Protein AF-A0A968LXF8-F1 (afdb_monomer)

Sequence (146 aa):
MTFLSPLYGLFLLCIIAIYWSIQQQWLRSWLIFLASLIFYASLQAQYIPLLLAATFSNFILGRAIGAPPDWRIEDWQFAQQDWNRRRLKLLSFGIVLNVLLLVSFKYIPFYFVVDRVALRLVDGSKGRKLDRPAFDRAPRAEFLLF

Structure (mmCIF, N/CA/C/O backbone):
data_AF-A0A968LXF8-F1
#
_entry.id   AF-A0A968LXF8-F1
#
loop_
_atom_site.group_PDB
_atom_site.id
_atom_site.type_symbol
_atom_site.label_atom_id
_atom_site.label_alt_id
_atom_site.label_comp_id
_atom_site.label_asym_id
_atom_site.label_entity_id
_atom_site.label_seq_id
_atom_site.pdbx_PDB_ins_code
_atom_site.Cartn_x
_atom_site.Cartn_y
_atom_site.Cartn_z
_atom_site.occupancy
_atom_site.B_iso_or_equiv
_atom_site.auth_seq_id
_atom_site.auth_comp_id
_atom_site.auth_asym_id
_atom_site.auth_atom_id
_atom_site.pdbx_PDB_model_num
ATOM 1 N N . MET A 1 1 ? -23.311 4.153 11.241 1.00 36.16 1 MET A N 1
ATOM 2 C CA . MET A 1 1 ? -22.689 4.985 10.190 1.00 36.16 1 MET A CA 1
ATOM 3 C C . MET A 1 1 ? -22.081 6.188 10.885 1.00 36.16 1 MET A C 1
ATOM 5 O O . MET A 1 1 ? -22.791 7.129 11.204 1.00 36.16 1 MET A O 1
ATOM 9 N N . THR A 1 2 ? -20.823 6.076 11.299 1.00 47.03 2 THR A N 1
ATOM 10 C CA . THR A 1 2 ? -20.150 7.103 12.100 1.00 47.03 2 THR A CA 1
ATOM 11 C C . THR A 1 2 ? -19.670 8.223 11.193 1.00 47.03 2 THR A C 1
ATOM 13 O O . THR A 1 2 ? -19.028 7.967 10.175 1.00 47.03 2 THR A O 1
ATOM 16 N N . PHE A 1 3 ? -20.041 9.443 11.568 1.00 48.28 3 PHE A N 1
ATOM 17 C CA . PHE A 1 3 ? -19.752 10.680 10.862 1.00 48.28 3 PHE A CA 1
ATOM 18 C C . PHE A 1 3 ? -18.279 10.780 10.467 1.00 48.28 3 PHE A C 1
ATOM 20 O O . PHE A 1 3 ? -17.379 10.512 11.265 1.00 48.28 3 PHE A O 1
ATOM 27 N N . LEU A 1 4 ? -18.062 11.204 9.223 1.00 61.56 4 LEU A N 1
ATOM 28 C CA . LEU A 1 4 ? -16.793 11.709 8.727 1.00 61.56 4 LEU A CA 1
ATOM 29 C C . LEU A 1 4 ? -16.426 12.905 9.619 1.00 61.56 4 LEU A C 1
ATOM 31 O O . LEU A 1 4 ? -16.958 14.001 9.457 1.00 61.56 4 LEU A O 1
ATOM 35 N N . SER A 1 5 ? -15.633 12.651 10.659 1.00 76.38 5 SER A N 1
ATOM 36 C CA . SER A 1 5 ? -15.303 13.659 11.662 1.00 76.38 5 SER A CA 1
ATOM 37 C C . SER A 1 5 ? -14.639 14.865 10.982 1.00 76.38 5 SER A C 1
ATOM 39 O O . SER A 1 5 ? -13.704 14.660 10.201 1.00 76.38 5 SER A O 1
ATOM 41 N N . PRO A 1 6 ? -15.052 16.111 11.288 1.00 78.56 6 PRO A N 1
ATOM 42 C CA . PRO A 1 6 ? -14.392 17.329 10.806 1.00 78.56 6 PRO A CA 1
ATOM 43 C C . PRO A 1 6 ? -12.875 17.334 11.053 1.00 78.56 6 PRO A C 1
ATOM 45 O O . PRO A 1 6 ? -12.118 17.935 10.292 1.00 78.56 6 PRO A O 1
ATOM 48 N N . LEU A 1 7 ? -12.421 16.597 12.074 1.00 80.06 7 LEU A N 1
ATOM 49 C CA . LEU A 1 7 ? -11.008 16.375 12.382 1.00 80.06 7 LEU A CA 1
ATOM 50 C C . LEU A 1 7 ? -10.218 15.775 11.211 1.00 80.06 7 LEU A C 1
ATOM 52 O O . LEU A 1 7 ? -9.068 16.155 11.011 1.00 80.06 7 LEU A O 1
ATOM 56 N N . TYR A 1 8 ? -10.811 14.886 10.407 1.00 81.12 8 TYR A N 1
ATOM 57 C CA . TYR A 1 8 ? -10.130 14.307 9.244 1.00 81.12 8 TYR A CA 1
ATOM 58 C C . TYR A 1 8 ? -9.936 15.329 8.122 1.00 81.12 8 TYR A C 1
ATOM 60 O O . TYR A 1 8 ? -8.893 15.338 7.471 1.00 81.12 8 TYR A O 1
ATOM 68 N N . GLY A 1 9 ? -10.919 16.213 7.925 1.00 82.75 9 GLY A N 1
ATOM 69 C CA . GLY A 1 9 ? -10.805 17.324 6.982 1.00 82.75 9 GLY A CA 1
ATOM 70 C C . GLY A 1 9 ? -9.706 18.298 7.400 1.00 82.75 9 GLY A C 1
ATOM 71 O O . GLY A 1 9 ? -8.865 18.658 6.580 1.00 82.75 9 GLY A O 1
ATOM 72 N N . LEU A 1 10 ? -9.656 18.653 8.689 1.00 86.94 10 LEU A N 1
ATOM 73 C CA . LEU A 1 10 ? -8.610 19.518 9.240 1.00 86.94 10 LEU A CA 1
ATOM 74 C C . LEU A 1 10 ? -7.220 18.880 9.114 1.00 86.94 10 LEU A C 1
ATOM 76 O O . LEU A 1 10 ? -6.284 19.537 8.671 1.00 86.94 10 LEU A O 1
ATOM 80 N N . PHE A 1 11 ? -7.099 17.588 9.436 1.00 87.56 11 PHE A N 1
ATOM 81 C CA . PHE A 1 11 ? -5.862 16.827 9.259 1.00 87.56 11 PHE A CA 1
ATOM 82 C C . PHE A 1 11 ? -5.362 16.904 7.814 1.00 87.56 11 PHE A C 1
ATOM 84 O O . PHE A 1 11 ? -4.202 17.234 7.574 1.00 87.56 11 PHE A O 1
ATOM 91 N N . LEU A 1 12 ? -6.243 16.655 6.843 1.00 87.56 12 LEU A N 1
ATOM 92 C CA . LEU A 1 12 ? -5.887 16.676 5.428 1.00 87.56 12 LEU A CA 1
ATOM 93 C C . LEU A 1 12 ? -5.474 18.085 4.974 1.00 87.56 12 LEU A C 1
ATOM 95 O O . LEU A 1 12 ? -4.487 18.233 4.255 1.00 87.56 12 LEU A O 1
ATOM 99 N N . LEU A 1 13 ? -6.161 19.122 5.456 1.00 90.50 13 LEU A N 1
ATOM 100 C CA . LEU A 1 13 ? -5.831 20.521 5.175 1.00 90.50 13 LEU A CA 1
ATOM 101 C C . LEU A 1 13 ? -4.448 20.897 5.736 1.00 90.50 13 LEU A C 1
ATOM 103 O O . LEU A 1 13 ? -3.639 21.495 5.025 1.00 90.50 13 LEU A O 1
ATOM 107 N N . CYS A 1 14 ? -4.123 20.466 6.960 1.00 90.00 14 CYS A N 1
ATOM 108 C CA . CYS A 1 14 ? -2.786 20.623 7.535 1.00 90.00 14 CYS A CA 1
ATOM 109 C C . CYS A 1 14 ? -1.711 19.922 6.693 1.00 90.00 14 CYS A C 1
ATOM 111 O O . CYS A 1 14 ? -0.677 20.523 6.407 1.00 90.00 14 CYS A O 1
ATOM 113 N N . ILE A 1 15 ? -1.952 18.682 6.252 1.00 90.25 15 ILE A N 1
ATOM 114 C CA . ILE A 1 15 ? -1.012 17.952 5.387 1.00 90.25 15 ILE A CA 1
ATOM 115 C C . ILE A 1 15 ? -0.783 18.699 4.067 1.00 90.25 15 ILE A C 1
ATOM 117 O O . ILE A 1 15 ? 0.365 18.823 3.647 1.00 90.25 15 ILE A O 1
ATOM 121 N N . ILE A 1 16 ? -1.833 19.234 3.433 1.00 90.88 16 ILE A N 1
ATOM 122 C CA . ILE A 1 16 ? -1.713 20.021 2.193 1.00 90.88 16 ILE A CA 1
ATOM 123 C C . ILE A 1 16 ? -0.866 21.277 2.423 1.00 90.88 16 ILE A C 1
ATOM 125 O O . ILE A 1 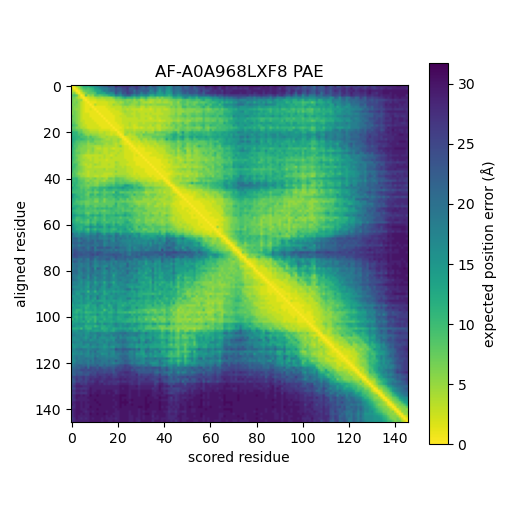16 ? 0.040 21.558 1.637 1.00 90.88 16 ILE A O 1
ATOM 129 N N . ALA A 1 17 ? -1.120 22.013 3.508 1.00 92.44 17 ALA A N 1
ATOM 130 C CA . ALA A 1 17 ? -0.358 23.214 3.837 1.00 92.44 17 ALA A CA 1
ATOM 131 C C . ALA A 1 17 ? 1.136 22.901 4.044 1.00 92.44 17 ALA A C 1
ATOM 133 O O . ALA A 1 17 ? 2.003 23.577 3.486 1.00 92.44 17 ALA A O 1
ATOM 134 N N . ILE A 1 18 ? 1.445 21.827 4.779 1.00 89.62 18 ILE A N 1
ATOM 135 C CA . ILE A 1 18 ? 2.825 21.371 5.005 1.00 89.62 18 ILE A CA 1
ATOM 136 C C . ILE A 1 18 ? 3.464 20.892 3.693 1.00 89.62 18 ILE A C 1
ATOM 138 O O . ILE A 1 18 ? 4.616 21.224 3.409 1.00 89.62 18 ILE A O 1
ATOM 142 N N . TYR A 1 19 ? 2.723 20.154 2.863 1.00 89.44 19 TYR A N 1
ATOM 143 C CA . TYR A 1 19 ? 3.196 19.659 1.568 1.00 89.44 19 TYR A CA 1
ATOM 144 C C . TYR A 1 19 ? 3.653 20.799 0.654 1.00 89.44 19 TYR A C 1
ATOM 146 O O . TYR A 1 19 ? 4.697 20.690 0.005 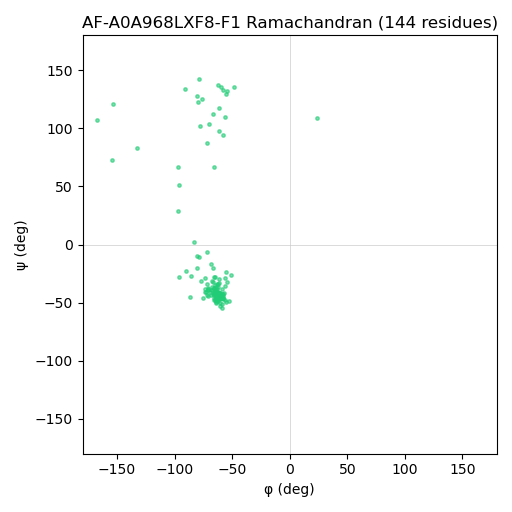1.00 89.44 19 TYR A O 1
ATOM 154 N N . TRP A 1 20 ? 2.902 21.902 0.626 1.00 89.06 20 TRP A N 1
ATOM 155 C CA . TRP A 1 20 ? 3.248 23.064 -0.189 1.00 89.06 20 TRP A CA 1
ATOM 156 C C . TRP A 1 20 ? 4.429 23.865 0.367 1.00 89.06 20 TRP A C 1
ATOM 158 O O . TRP A 1 20 ? 5.188 24.440 -0.410 1.00 89.06 20 TRP A O 1
ATOM 168 N N . SER A 1 21 ? 4.631 23.850 1.685 1.00 90.44 21 SER A N 1
ATOM 169 C CA . SER A 1 21 ? 5.757 24.526 2.339 1.00 90.44 21 SER A CA 1
ATOM 170 C C . SER A 1 21 ? 7.105 23.828 2.091 1.00 90.44 21 SER A C 1
ATOM 172 O O . SER A 1 21 ? 8.136 24.484 1.939 1.00 90.44 21 SER A O 1
ATOM 174 N N . ILE A 1 22 ? 7.118 22.496 1.988 1.00 89.31 22 ILE A N 1
ATOM 175 C CA . ILE A 1 22 ? 8.341 21.721 1.737 1.00 89.31 22 ILE A CA 1
ATOM 176 C C . ILE A 1 22 ? 8.734 21.847 0.261 1.00 89.31 22 ILE A C 1
ATOM 178 O O . ILE A 1 22 ? 7.945 21.492 -0.605 1.00 89.31 22 ILE A O 1
ATOM 182 N N . GLN A 1 23 ? 9.960 22.276 -0.056 1.00 84.31 23 GLN A N 1
ATOM 183 C CA . GLN A 1 23 ? 10.465 22.309 -1.445 1.00 84.31 23 GLN A CA 1
ATOM 184 C C . GLN A 1 23 ? 11.170 21.014 -1.881 1.00 84.31 23 GLN A C 1
ATOM 186 O O . GLN A 1 23 ? 11.247 20.718 -3.071 1.00 84.31 23 GLN A O 1
ATOM 191 N N . GLN A 1 24 ? 11.672 20.216 -0.936 1.00 88.06 24 GLN A N 1
ATOM 192 C CA . GLN A 1 24 ? 12.399 18.988 -1.256 1.00 88.06 24 GLN A CA 1
ATOM 193 C C . GLN A 1 24 ? 11.456 17.827 -1.609 1.00 88.06 24 GLN A C 1
ATOM 195 O O . GLN A 1 24 ? 10.639 17.390 -0.796 1.00 88.06 24 GLN A O 1
ATOM 200 N N . GLN A 1 25 ? 11.633 17.263 -2.806 1.00 84.62 25 GLN A N 1
ATOM 201 C CA . GLN A 1 25 ? 10.785 16.192 -3.345 1.00 84.62 25 GLN A CA 1
ATOM 202 C C . GLN A 1 25 ? 10.837 14.889 -2.528 1.00 84.62 25 GLN A C 1
ATOM 204 O O . GLN A 1 25 ? 9.830 14.190 -2.385 1.00 84.62 25 GLN A O 1
ATOM 209 N N . TRP A 1 26 ? 11.999 14.572 -1.949 1.00 86.50 26 TRP A N 1
ATOM 210 C CA . TRP A 1 26 ? 12.159 13.407 -1.077 1.00 86.50 26 TRP A CA 1
ATOM 211 C C . TRP A 1 26 ? 11.301 13.531 0.189 1.00 86.50 26 TRP A C 1
ATOM 213 O O . TRP A 1 26 ? 10.518 12.636 0.504 1.00 86.50 26 TRP A O 1
ATOM 223 N N . LEU A 1 27 ? 11.379 14.679 0.869 1.00 86.88 27 LEU A N 1
ATOM 224 C CA . LEU A 1 27 ? 10.601 14.971 2.077 1.00 86.88 27 LEU A CA 1
ATOM 225 C C . LEU A 1 27 ? 9.093 14.991 1.805 1.00 86.88 27 LEU A C 1
ATOM 227 O O . LEU A 1 27 ? 8.328 14.470 2.610 1.00 86.88 27 LEU A O 1
ATOM 231 N N . ARG A 1 28 ? 8.661 15.514 0.651 1.00 87.12 28 ARG A N 1
ATOM 232 C CA . ARG A 1 28 ? 7.253 15.461 0.218 1.00 87.12 28 ARG A CA 1
ATOM 233 C C . ARG A 1 28 ? 6.721 14.032 0.121 1.00 87.12 28 ARG A C 1
ATOM 235 O O . ARG A 1 28 ? 5.606 13.760 0.558 1.00 87.12 28 ARG A O 1
ATOM 242 N N . SER A 1 29 ? 7.524 13.119 -0.422 1.00 84.38 29 SER A N 1
ATOM 243 C CA . SER A 1 29 ? 7.138 11.709 -0.561 1.00 84.38 29 SER A CA 1
ATOM 244 C C . SER A 1 29 ? 7.009 11.030 0.805 1.00 84.38 29 SER A C 1
ATOM 246 O O . SER A 1 29 ? 6.026 10.334 1.057 1.00 84.38 29 SER A O 1
ATOM 248 N N . TRP A 1 30 ? 7.948 11.297 1.719 1.00 88.25 30 TRP A N 1
ATOM 249 C CA . TRP A 1 30 ? 7.874 10.818 3.102 1.00 88.25 30 TRP A CA 1
ATOM 250 C C . TRP A 1 30 ? 6.685 11.390 3.866 1.00 88.25 30 TRP A C 1
ATOM 252 O O . TRP A 1 30 ? 6.037 10.651 4.601 1.00 88.25 30 TRP A O 1
ATOM 262 N N . LEU A 1 31 ? 6.367 12.671 3.663 1.00 89.75 31 LEU A N 1
ATOM 263 C CA . LEU A 1 31 ? 5.208 13.319 4.269 1.00 89.75 31 LEU A CA 1
ATOM 264 C C . LEU A 1 31 ? 3.913 12.607 3.867 1.00 89.75 31 LEU A C 1
ATOM 266 O O . LEU A 1 31 ? 3.139 12.226 4.739 1.00 89.75 31 LEU A O 1
ATOM 270 N N . ILE A 1 32 ? 3.692 12.389 2.565 1.00 87.25 32 ILE A N 1
ATOM 271 C CA . ILE A 1 32 ? 2.488 11.701 2.067 1.00 87.25 32 ILE A CA 1
ATOM 272 C C . ILE A 1 32 ? 2.438 10.263 2.591 1.00 87.25 32 ILE A C 1
ATOM 274 O O . ILE A 1 32 ? 1.382 9.800 3.025 1.00 87.25 32 ILE A O 1
ATOM 278 N N . PHE A 1 33 ? 3.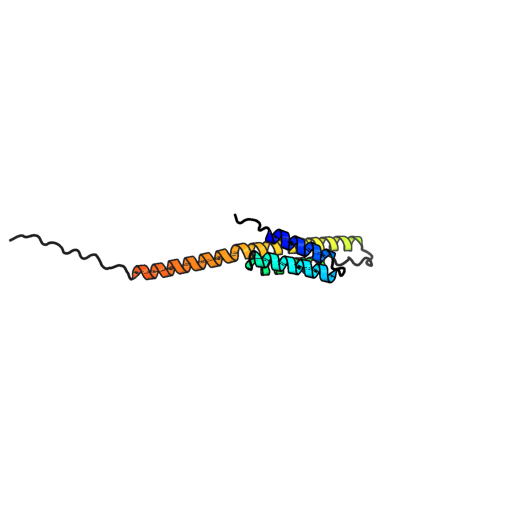576 9.566 2.596 1.00 85.88 33 PHE A N 1
ATOM 279 C CA . PHE A 1 33 ? 3.661 8.204 3.108 1.00 85.88 33 PHE A CA 1
ATOM 280 C C . PHE A 1 33 ? 3.285 8.128 4.595 1.00 85.88 33 PHE A C 1
ATOM 282 O O . PHE A 1 33 ? 2.366 7.385 4.947 1.00 85.88 33 PHE A O 1
ATOM 289 N N . LEU A 1 34 ? 3.907 8.944 5.455 1.00 87.69 34 LEU A N 1
ATOM 290 C CA . LEU A 1 34 ? 3.585 9.001 6.886 1.00 87.69 34 LEU A CA 1
ATOM 291 C C . LEU A 1 34 ? 2.142 9.441 7.131 1.00 87.69 34 LEU A C 1
ATOM 293 O O . LEU A 1 34 ? 1.466 8.857 7.973 1.00 87.69 34 LEU A O 1
ATOM 297 N N . ALA A 1 35 ? 1.655 10.439 6.392 1.00 88.19 35 ALA A N 1
ATOM 298 C CA . ALA A 1 35 ? 0.283 10.917 6.512 1.00 88.19 35 ALA A CA 1
ATOM 299 C C . ALA A 1 35 ? -0.720 9.798 6.217 1.00 88.19 35 ALA A C 1
ATOM 301 O O . ALA A 1 35 ? -1.656 9.592 6.989 1.00 88.19 35 ALA A O 1
ATOM 302 N N . SER A 1 36 ? -0.488 9.031 5.145 1.00 84.94 36 SER A N 1
ATOM 303 C CA . SER A 1 36 ? -1.321 7.875 4.808 1.00 84.94 36 SER A CA 1
ATOM 304 C C . SER A 1 36 ? -1.268 6.800 5.896 1.00 84.94 36 SER A C 1
ATOM 306 O O . SER A 1 36 ? -2.305 6.256 6.271 1.00 84.94 36 SER A O 1
ATOM 308 N N . LEU A 1 37 ? -0.084 6.548 6.462 1.00 84.44 37 LEU A N 1
ATOM 309 C CA . LEU A 1 37 ? 0.126 5.541 7.494 1.00 84.44 37 LEU A CA 1
ATOM 310 C C . LEU A 1 37 ? -0.605 5.905 8.791 1.00 84.44 37 LEU A C 1
ATOM 312 O O . LEU A 1 37 ? -1.332 5.077 9.333 1.00 84.44 37 LEU A O 1
ATOM 316 N N . ILE A 1 38 ? -0.458 7.149 9.256 1.00 83.81 38 ILE A N 1
ATOM 317 C CA . ILE A 1 38 ? -1.115 7.675 10.462 1.00 83.81 38 ILE A CA 1
ATOM 318 C C . ILE A 1 38 ? -2.636 7.681 10.282 1.00 83.81 38 ILE A C 1
ATOM 320 O O . ILE A 1 38 ? -3.370 7.272 11.182 1.00 83.81 38 ILE A O 1
ATOM 324 N N . PHE A 1 39 ? -3.117 8.089 9.107 1.00 83.19 39 PHE A N 1
ATOM 325 C CA . PHE A 1 39 ? -4.543 8.113 8.797 1.00 83.19 39 PHE A CA 1
ATOM 326 C C . PHE A 1 39 ? -5.162 6.708 8.824 1.00 83.19 39 PHE A C 1
ATOM 328 O O . PHE A 1 39 ? -6.171 6.485 9.494 1.00 83.19 39 PHE A O 1
ATOM 335 N N . TYR A 1 40 ? -4.532 5.733 8.160 1.00 75.88 40 TYR A N 1
ATOM 336 C CA . TYR A 1 40 ? -5.006 4.346 8.168 1.00 75.88 40 TYR A CA 1
ATOM 337 C C . TYR A 1 40 ? -4.872 3.687 9.546 1.00 75.88 40 TYR A C 1
ATOM 339 O O . TYR A 1 40 ? -5.773 2.952 9.955 1.00 75.88 40 TYR A O 1
ATOM 347 N N . ALA A 1 41 ? -3.805 3.989 10.291 1.00 79.94 41 ALA A N 1
ATOM 348 C CA . ALA A 1 41 ? -3.624 3.530 11.666 1.00 79.94 41 ALA A CA 1
ATOM 349 C C . ALA A 1 41 ? -4.742 4.025 12.592 1.00 79.94 41 ALA A C 1
ATOM 351 O O . ALA A 1 41 ? -5.260 3.249 13.395 1.00 79.94 41 ALA A O 1
ATOM 352 N N . SER A 1 42 ? -5.146 5.290 12.443 1.00 78.12 42 SER A N 1
ATOM 353 C CA . SER A 1 42 ? -6.234 5.888 13.220 1.00 78.12 42 SER A CA 1
ATOM 354 C C . SER A 1 42 ? -7.597 5.264 12.921 1.00 78.12 42 SER A C 1
ATOM 356 O O . SER A 1 42 ? -8.469 5.304 13.786 1.00 78.12 42 SER A O 1
ATOM 358 N N . LEU A 1 43 ? -7.809 4.739 11.711 1.00 75.50 43 LEU A N 1
ATOM 359 C CA . LEU A 1 43 ? -9.093 4.169 11.309 1.00 75.50 43 LEU A CA 1
ATOM 360 C C . LEU A 1 43 ? -9.194 2.699 11.722 1.00 75.50 43 LEU A C 1
ATOM 362 O O . LEU A 1 43 ? -10.217 2.275 12.256 1.00 75.50 43 LEU A O 1
ATOM 366 N N . GLN A 1 44 ? -8.135 1.923 11.481 1.00 72.44 44 GLN A N 1
ATOM 367 C CA . GLN A 1 44 ? -8.049 0.512 11.848 1.00 72.44 44 GLN A CA 1
ATOM 368 C C . GLN A 1 44 ? -6.597 0.029 11.703 1.00 72.44 44 GLN A C 1
ATOM 370 O O . GLN A 1 44 ? -6.119 -0.216 10.594 1.00 72.44 44 GLN A O 1
ATOM 375 N N . ALA A 1 45 ? -5.915 -0.184 12.835 1.00 76.06 45 ALA A N 1
ATOM 376 C CA . ALA A 1 45 ? -4.510 -0.612 12.882 1.00 76.06 45 ALA A CA 1
ATOM 377 C C . ALA A 1 45 ? -4.226 -1.909 12.100 1.00 76.06 45 ALA A C 1
ATOM 379 O O . ALA A 1 45 ? -3.115 -2.132 11.626 1.00 76.06 45 ALA A O 1
ATOM 380 N N . GLN A 1 46 ? -5.251 -2.740 11.907 1.00 73.19 46 GLN A N 1
ATOM 381 C CA . GLN A 1 46 ? -5.170 -3.967 11.126 1.00 73.19 46 GLN A CA 1
ATOM 382 C C . GLN A 1 46 ? -4.806 -3.713 9.644 1.00 73.19 46 GLN A C 1
ATOM 384 O O . GLN A 1 46 ? -4.113 -4.525 9.040 1.00 73.19 46 GLN A O 1
ATOM 389 N N . TYR A 1 47 ? -5.169 -2.565 9.060 1.00 74.81 47 TYR A N 1
ATOM 390 C CA . TYR A 1 47 ? -4.859 -2.261 7.656 1.00 74.81 47 TYR A CA 1
ATOM 391 C C . TYR A 1 47 ? -3.431 -1.762 7.419 1.00 74.81 47 TYR A C 1
ATOM 393 O O . TYR A 1 47 ? -3.005 -1.688 6.270 1.00 74.81 47 TYR A O 1
ATOM 401 N N . ILE A 1 48 ? -2.669 -1.451 8.471 1.00 78.38 48 ILE A N 1
ATOM 402 C CA . ILE A 1 48 ? -1.277 -0.994 8.360 1.00 78.38 48 ILE A CA 1
ATOM 403 C C . ILE A 1 48 ? -0.386 -2.025 7.640 1.00 78.38 48 ILE A C 1
ATOM 405 O O . ILE A 1 48 ? 0.235 -1.664 6.637 1.00 78.38 48 ILE A O 1
ATOM 409 N N . PRO A 1 49 ? -0.314 -3.301 8.079 1.00 7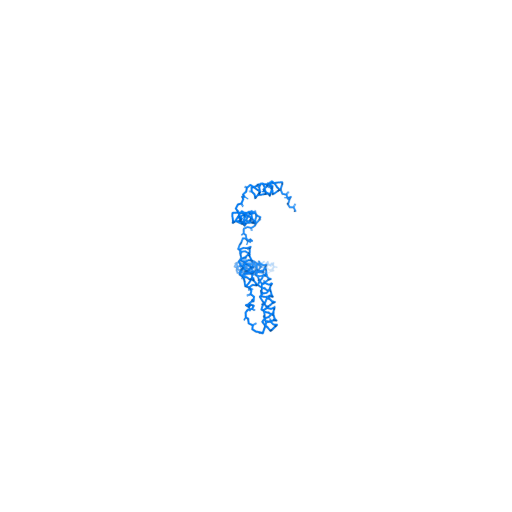9.19 49 PRO A N 1
ATOM 410 C CA . PRO A 1 49 ? 0.492 -4.305 7.385 1.00 79.19 49 PRO A CA 1
ATOM 411 C C . PRO A 1 49 ? 0.014 -4.550 5.950 1.00 79.19 49 PRO A C 1
ATOM 413 O O . PRO A 1 49 ? 0.842 -4.760 5.067 1.00 79.19 49 PRO A O 1
ATOM 416 N N . LEU A 1 50 ? -1.296 -4.458 5.694 1.00 80.12 50 LEU A N 1
ATOM 417 C CA . LEU A 1 50 ? -1.854 -4.581 4.346 1.00 80.12 50 LEU A CA 1
ATOM 418 C C . LEU A 1 50 ? -1.375 -3.442 3.435 1.00 80.12 50 LEU A C 1
ATOM 420 O O . LEU A 1 50 ? -0.913 -3.689 2.323 1.00 80.12 50 LEU A O 1
ATOM 424 N N . LEU A 1 51 ? -1.443 -2.203 3.923 1.00 81.12 51 LEU A N 1
ATOM 425 C CA . LEU A 1 51 ? -1.005 -1.012 3.204 1.00 81.12 51 LEU A CA 1
ATOM 426 C C . LEU A 1 51 ? 0.501 -1.056 2.917 1.00 81.12 51 LEU A C 1
ATOM 428 O O . LEU A 1 51 ? 0.921 -0.771 1.796 1.00 81.12 51 LEU A O 1
ATOM 432 N N . LEU A 1 52 ? 1.311 -1.464 3.898 1.00 82.94 52 LEU A N 1
ATOM 433 C CA . LEU A 1 52 ? 2.757 -1.629 3.733 1.00 82.94 52 LEU A CA 1
ATOM 434 C C . LEU A 1 52 ? 3.088 -2.709 2.703 1.00 82.94 52 LEU A C 1
ATOM 436 O O . LEU A 1 52 ? 3.882 -2.458 1.799 1.00 82.94 52 LEU A O 1
ATOM 440 N N . ALA A 1 53 ? 2.454 -3.879 2.792 1.00 82.12 53 ALA A N 1
ATOM 441 C CA . ALA A 1 53 ? 2.688 -4.967 1.852 1.00 82.12 53 ALA A CA 1
ATOM 442 C C . ALA A 1 53 ? 2.241 -4.604 0.426 1.00 82.12 53 ALA A C 1
ATOM 444 O O . ALA A 1 53 ? 2.982 -4.863 -0.524 1.00 82.12 53 ALA A O 1
ATOM 445 N N . ALA A 1 54 ? 1.096 -3.935 0.256 1.00 80.44 54 ALA A N 1
ATOM 446 C CA . ALA A 1 54 ? 0.641 -3.451 -1.049 1.00 80.44 54 ALA A CA 1
ATOM 447 C C . ALA A 1 54 ? 1.589 -2.385 -1.625 1.00 80.44 54 ALA A C 1
ATOM 449 O O . ALA A 1 54 ? 1.991 -2.466 -2.786 1.00 80.44 54 ALA A O 1
ATOM 450 N N . THR A 1 55 ? 2.011 -1.420 -0.803 1.00 82.50 55 THR A N 1
ATOM 451 C CA . THR A 1 55 ? 2.935 -0.352 -1.218 1.00 82.50 55 THR A CA 1
ATOM 452 C C . THR A 1 55 ? 4.294 -0.919 -1.616 1.00 82.50 55 THR A C 1
ATOM 454 O O . THR A 1 55 ? 4.823 -0.570 -2.669 1.00 82.50 55 THR A O 1
ATOM 457 N N . PHE A 1 56 ? 4.844 -1.839 -0.823 1.00 81.69 56 PHE A N 1
ATOM 458 C CA . PHE A 1 56 ? 6.124 -2.484 -1.106 1.00 81.69 56 PHE A CA 1
ATOM 459 C C . PHE A 1 56 ? 6.067 -3.324 -2.386 1.00 81.69 56 PHE A C 1
ATOM 461 O O . PHE A 1 56 ? 6.956 -3.239 -3.234 1.00 81.69 56 PHE A O 1
ATOM 468 N N . SER A 1 57 ? 4.978 -4.070 -2.573 1.00 80.56 57 SER A N 1
ATOM 469 C CA . SER A 1 57 ? 4.754 -4.865 -3.781 1.00 80.56 57 SER A CA 1
ATOM 470 C C . SER A 1 57 ? 4.671 -3.989 -5.027 1.00 80.56 57 SER A C 1
ATOM 472 O O . SER A 1 57 ? 5.373 -4.231 -6.009 1.00 80.56 57 SER A O 1
ATOM 474 N N . ASN A 1 58 ? 3.871 -2.921 -4.970 1.00 83.69 58 ASN A N 1
ATOM 475 C CA . ASN A 1 58 ? 3.743 -1.960 -6.063 1.00 83.69 58 ASN A CA 1
ATOM 476 C C . ASN A 1 58 ? 5.073 -1.253 -6.352 1.00 83.69 58 ASN A C 1
ATOM 478 O O . ASN A 1 58 ? 5.400 -1.024 -7.514 1.00 83.69 58 ASN A O 1
ATOM 482 N N . PHE A 1 59 ? 5.873 -0.960 -5.324 1.00 81.25 59 PHE A N 1
ATO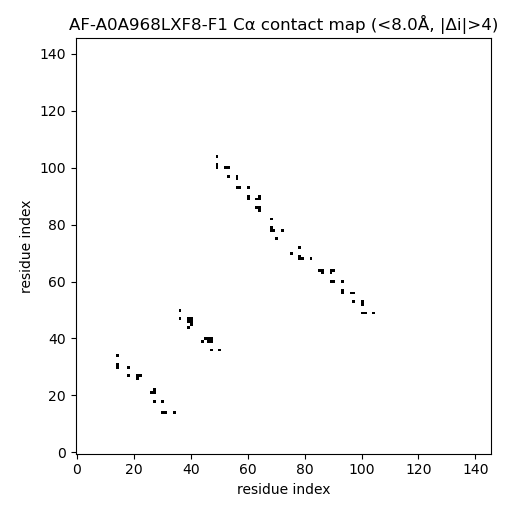M 483 C CA . PHE A 1 59 ? 7.189 -0.349 -5.483 1.00 81.25 59 PHE A CA 1
ATOM 484 C C . PHE A 1 59 ? 8.174 -1.266 -6.221 1.00 81.25 59 PHE A C 1
ATOM 486 O O . PHE A 1 59 ? 8.818 -0.829 -7.177 1.00 81.25 59 PHE A O 1
ATOM 493 N N . ILE A 1 60 ? 8.269 -2.544 -5.832 1.00 79.50 60 ILE A N 1
ATOM 494 C CA . ILE A 1 60 ? 9.135 -3.525 -6.510 1.00 79.50 60 ILE A CA 1
ATOM 495 C C . ILE A 1 60 ? 8.754 -3.642 -7.987 1.00 79.50 60 ILE A C 1
ATOM 497 O O . ILE A 1 60 ? 9.619 -3.597 -8.864 1.00 79.50 60 ILE A O 1
ATOM 501 N N . LEU A 1 61 ? 7.459 -3.748 -8.264 1.00 79.44 61 LEU A N 1
ATOM 502 C CA . LEU A 1 61 ? 6.949 -3.925 -9.618 1.00 79.44 61 LEU A CA 1
ATOM 503 C C . LEU A 1 61 ? 7.101 -2.668 -10.465 1.00 79.44 61 LEU A C 1
ATOM 505 O O . LEU A 1 61 ? 7.499 -2.761 -11.624 1.00 79.44 61 LEU A O 1
ATOM 509 N N . GLY A 1 62 ? 6.873 -1.494 -9.877 1.00 79.88 62 GLY A N 1
ATOM 510 C CA . GLY A 1 62 ? 7.110 -0.207 -10.523 1.00 79.88 62 GLY A CA 1
ATOM 511 C C . GLY A 1 62 ? 8.565 -0.052 -10.964 1.00 79.88 62 GLY A C 1
ATOM 512 O O . GLY A 1 62 ? 8.820 0.318 -12.111 1.00 79.88 62 GLY A O 1
ATOM 513 N N . ARG A 1 63 ? 9.531 -0.426 -10.111 1.00 78.12 63 ARG A N 1
ATOM 514 C CA . ARG A 1 63 ? 10.954 -0.430 -10.497 1.00 78.12 63 ARG A CA 1
ATOM 515 C C . ARG A 1 63 ? 11.257 -1.431 -11.611 1.00 78.12 63 ARG A C 1
ATOM 517 O O . ARG A 1 63 ? 12.010 -1.103 -12.521 1.00 78.12 63 ARG A O 1
ATOM 524 N N . ALA A 1 64 ? 10.668 -2.625 -11.561 1.00 76.25 64 ALA A N 1
ATOM 525 C CA . ALA A 1 64 ? 10.887 -3.659 -12.571 1.00 76.25 64 ALA A CA 1
ATOM 526 C C . ALA A 1 64 ? 10.309 -3.280 -13.951 1.00 76.25 64 ALA A C 1
ATOM 528 O O . ALA A 1 64 ? 10.873 -3.644 -14.979 1.00 76.25 64 ALA A O 1
ATOM 529 N N . ILE A 1 65 ? 9.213 -2.517 -13.987 1.00 76.31 65 ILE A N 1
ATOM 530 C CA . ILE A 1 65 ? 8.596 -2.002 -15.222 1.00 76.31 65 ILE A CA 1
ATOM 531 C C . ILE A 1 65 ? 9.379 -0.803 -15.789 1.00 76.31 65 ILE A C 1
ATOM 533 O O . ILE A 1 65 ? 9.398 -0.603 -17.008 1.00 76.31 65 ILE A O 1
ATOM 537 N N . GLY A 1 66 ? 10.000 -0.000 -14.920 1.00 71.75 66 GLY A N 1
ATOM 538 C CA . GLY A 1 66 ? 10.657 1.263 -15.263 1.00 71.75 66 GLY A CA 1
ATOM 539 C C . GLY A 1 66 ? 12.050 1.152 -15.884 1.00 71.75 66 GLY A C 1
ATOM 540 O O . GLY A 1 66 ? 12.548 2.156 -16.385 1.00 71.75 66 GLY A O 1
ATOM 541 N N . ALA A 1 67 ? 12.680 -0.025 -15.881 1.00 71.25 67 ALA A N 1
ATOM 542 C CA . ALA A 1 67 ? 13.959 -0.195 -16.567 1.00 71.25 67 ALA A CA 1
ATOM 543 C C . ALA A 1 67 ? 13.793 0.114 -18.080 1.00 71.25 67 ALA A C 1
ATOM 545 O O . ALA A 1 67 ? 12.775 -0.235 -18.666 1.00 71.25 67 ALA A O 1
ATOM 546 N N . PRO A 1 68 ? 14.691 0.870 -18.724 1.00 66.06 68 PRO A N 1
ATOM 547 C CA . PRO A 1 68 ? 14.594 1.115 -20.159 1.00 66.06 68 PRO A CA 1
ATOM 548 C C . PRO A 1 68 ? 15.117 -0.101 -20.946 1.00 66.06 68 PRO A C 1
ATOM 550 O O . PRO A 1 68 ? 16.096 -0.717 -20.518 1.00 66.06 68 PRO A O 1
ATOM 553 N N . PRO A 1 69 ? 14.498 -0.457 -22.088 1.00 66.81 69 PRO A N 1
ATOM 554 C CA . PRO A 1 69 ? 15.092 -1.415 -23.011 1.00 66.81 69 PRO A CA 1
ATOM 555 C C . PRO A 1 69 ? 16.412 -0.851 -23.550 1.00 66.81 69 PRO A C 1
ATOM 557 O O . PRO A 1 69 ? 16.508 0.340 -23.85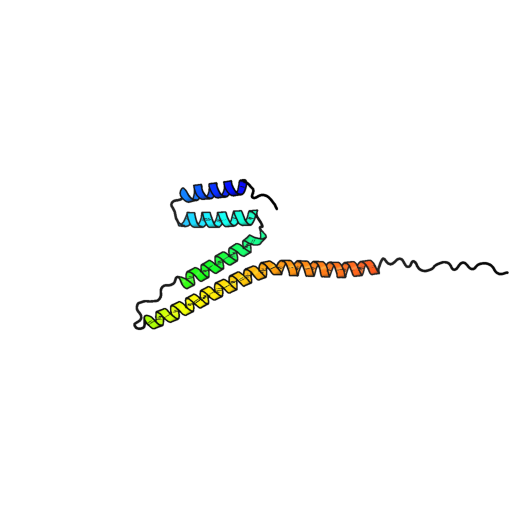7 1.00 66.81 69 PRO A O 1
ATOM 560 N N . ASP A 1 70 ? 17.434 -1.702 -23.628 1.00 69.12 70 ASP A N 1
ATOM 561 C CA . ASP A 1 70 ? 18.749 -1.309 -24.129 1.00 69.12 70 ASP A CA 1
ATOM 562 C C . ASP A 1 70 ? 18.647 -1.055 -25.639 1.00 69.12 70 ASP A C 1
ATOM 564 O O . ASP A 1 70 ? 18.517 -1.974 -26.446 1.00 69.12 70 ASP A O 1
ATOM 568 N N . TRP A 1 71 ? 18.620 0.222 -26.017 1.00 65.88 71 TRP A N 1
ATOM 569 C CA . TRP A 1 71 ? 18.390 0.683 -27.390 1.00 65.88 71 TRP A CA 1
ATOM 570 C C . TRP A 1 71 ? 19.583 0.421 -28.320 1.00 65.88 71 TRP A C 1
ATOM 572 O O . TRP A 1 71 ? 19.488 0.665 -29.518 1.00 65.88 71 TRP A O 1
ATOM 582 N N . ARG A 1 72 ? 20.711 -0.062 -27.780 1.00 69.62 72 ARG A N 1
ATOM 583 C CA . ARG A 1 72 ? 21.962 -0.312 -28.512 1.00 69.62 72 ARG A CA 1
ATOM 584 C C . ARG A 1 72 ? 22.010 -1.655 -29.252 1.00 69.62 72 ARG A C 1
ATOM 586 O O . ARG A 1 72 ? 23.041 -1.966 -29.838 1.00 69.62 72 ARG A O 1
ATOM 593 N N . ILE A 1 73 ? 20.944 -2.451 -29.211 1.00 70.12 73 ILE A N 1
ATOM 594 C CA . ILE A 1 73 ? 20.878 -3.775 -29.846 1.00 70.12 73 ILE A CA 1
ATOM 595 C C . ILE A 1 73 ? 20.330 -3.626 -31.277 1.00 70.12 73 ILE A C 1
ATOM 597 O O . ILE A 1 73 ? 19.324 -2.946 -31.475 1.00 70.12 73 ILE A O 1
ATOM 601 N N . GLU A 1 74 ? 20.971 -4.270 -32.261 1.00 66.56 74 GLU A N 1
ATOM 602 C CA . GLU A 1 74 ? 20.600 -4.219 -33.694 1.00 66.56 74 GLU A CA 1
ATOM 603 C C . GLU A 1 74 ? 19.141 -4.651 -33.958 1.00 66.56 74 GLU A C 1
ATOM 605 O O . GLU A 1 74 ? 18.475 -4.107 -34.838 1.00 66.56 74 GLU A O 1
ATOM 610 N N . ASP A 1 75 ? 18.596 -5.524 -33.106 1.00 70.94 75 ASP A N 1
ATOM 611 C CA . ASP A 1 75 ? 17.228 -6.055 -33.163 1.00 70.94 75 ASP A CA 1
ATOM 612 C C . ASP A 1 75 ? 16.235 -5.302 -32.254 1.00 70.94 75 ASP A C 1
ATOM 614 O O . ASP A 1 75 ? 15.489 -5.888 -31.459 1.00 70.94 75 ASP A O 1
ATOM 618 N N . TRP A 1 76 ? 16.197 -3.973 -32.364 1.00 68.94 76 TRP A N 1
ATOM 619 C CA . TRP A 1 76 ? 15.367 -3.106 -31.514 1.00 68.94 76 TRP A CA 1
ATOM 620 C C . TRP A 1 76 ? 13.868 -3.475 -31.508 1.00 68.94 76 TRP A C 1
ATOM 622 O O . TRP A 1 76 ? 13.201 -3.330 -30.482 1.00 68.94 76 TRP A O 1
ATOM 632 N N . GLN A 1 77 ? 13.324 -3.990 -32.620 1.00 68.81 77 GLN A N 1
ATOM 633 C CA . GLN A 1 77 ? 11.913 -4.400 -32.721 1.00 68.81 77 GLN A CA 1
ATOM 634 C C . GLN A 1 77 ? 11.596 -5.640 -31.875 1.00 68.81 77 GLN A C 1
ATOM 636 O O . GLN A 1 77 ? 10.558 -5.686 -31.206 1.00 68.81 77 GLN A O 1
ATOM 641 N N . PHE A 1 78 ? 12.500 -6.623 -31.861 1.00 67.88 78 PHE A N 1
ATOM 642 C CA . PHE A 1 78 ? 12.358 -7.835 -31.053 1.00 67.88 78 PHE A CA 1
ATOM 643 C C . PHE A 1 78 ? 12.584 -7.530 -29.566 1.00 67.88 78 PHE A C 1
ATOM 645 O O . PHE A 1 78 ? 11.791 -7.953 -28.721 1.00 67.88 78 PHE A O 1
ATOM 652 N N . ALA A 1 79 ? 13.571 -6.683 -29.248 1.00 67.69 79 ALA A N 1
ATOM 653 C CA . ALA A 1 79 ? 13.815 -6.204 -27.888 1.00 67.69 79 ALA A CA 1
ATOM 654 C C . ALA A 1 79 ? 12.595 -5.467 -27.298 1.00 67.69 79 ALA A C 1
ATOM 656 O O . ALA A 1 79 ? 12.254 -5.664 -26.129 1.00 67.69 79 ALA A O 1
ATOM 657 N N . GLN A 1 80 ? 11.876 -4.681 -28.107 1.00 71.00 80 GLN A N 1
ATOM 658 C CA . GLN A 1 80 ? 10.667 -3.962 -27.691 1.00 71.00 80 GLN A CA 1
ATOM 659 C C . GLN A 1 80 ? 9.483 -4.902 -27.394 1.00 71.00 80 GLN A C 1
ATOM 661 O O . GLN A 1 80 ? 8.731 -4.683 -26.437 1.00 71.00 80 GLN A O 1
ATOM 666 N N . GLN A 1 81 ? 9.295 -5.961 -28.189 1.00 72.69 81 GLN A N 1
ATOM 667 C CA . GLN A 1 81 ? 8.222 -6.938 -27.966 1.00 72.69 81 GLN A CA 1
ATOM 668 C C . GLN A 1 81 ? 8.446 -7.762 -26.694 1.00 72.69 81 GLN A C 1
ATOM 670 O O . GLN A 1 81 ? 7.513 -7.936 -25.900 1.00 72.69 81 GLN A O 1
ATOM 675 N N . ASP A 1 82 ? 9.674 -8.221 -26.459 1.00 75.19 82 ASP A N 1
ATOM 676 C CA . ASP A 1 82 ? 10.032 -8.944 -25.237 1.00 75.19 82 ASP A CA 1
ATOM 677 C C . ASP A 1 82 ? 9.927 -8.056 -23.999 1.00 75.19 82 ASP A C 1
ATOM 679 O O . ASP A 1 82 ? 9.436 -8.491 -22.948 1.00 75.19 82 ASP A O 1
ATOM 683 N N . TRP A 1 83 ? 10.292 -6.782 -24.140 1.00 73.62 83 TRP A N 1
ATOM 684 C CA . TRP A 1 83 ? 10.101 -5.768 -23.114 1.00 73.62 83 TRP A CA 1
ATOM 685 C C . TRP A 1 83 ? 8.626 -5.622 -22.718 1.00 73.62 83 TRP A C 1
ATOM 687 O O . TRP A 1 83 ? 8.272 -5.657 -21.534 1.00 73.62 83 TRP A O 1
ATOM 697 N N . ASN A 1 84 ? 7.734 -5.534 -23.707 1.00 74.94 84 ASN A N 1
ATOM 698 C CA . ASN A 1 84 ? 6.303 -5.383 -23.466 1.00 74.94 84 ASN A CA 1
ATOM 699 C C . ASN A 1 84 ? 5.682 -6.639 -22.826 1.00 74.94 84 ASN A C 1
ATOM 701 O O . ASN A 1 84 ? 4.877 -6.537 -21.898 1.00 74.94 84 ASN A O 1
ATOM 705 N N . ARG A 1 85 ? 6.108 -7.840 -23.246 1.00 77.44 85 ARG A N 1
ATOM 706 C CA . ARG A 1 85 ? 5.686 -9.105 -22.614 1.00 77.44 85 ARG A CA 1
ATOM 707 C C . ARG A 1 85 ? 6.140 -9.194 -21.158 1.00 77.44 85 ARG A C 1
ATOM 709 O O . ARG A 1 85 ? 5.359 -9.630 -20.312 1.00 77.44 85 ARG A O 1
ATOM 716 N N . ARG A 1 86 ? 7.372 -8.779 -20.840 1.00 78.12 86 ARG A N 1
ATOM 717 C CA . ARG A 1 86 ? 7.870 -8.726 -19.452 1.00 78.12 86 ARG A CA 1
ATOM 718 C C . ARG A 1 86 ? 7.065 -7.743 -18.608 1.00 78.12 86 ARG A C 1
ATOM 720 O O . ARG A 1 86 ? 6.640 -8.114 -17.518 1.00 78.12 86 ARG A O 1
ATOM 727 N N . ARG A 1 87 ? 6.780 -6.542 -19.122 1.00 78.38 87 ARG A N 1
ATOM 728 C CA . ARG A 1 87 ? 5.929 -5.551 -18.439 1.00 78.38 87 ARG A CA 1
ATOM 729 C C . ARG A 1 87 ? 4.532 -6.085 -18.141 1.00 78.38 87 ARG A C 1
ATOM 731 O O . ARG A 1 87 ? 4.075 -5.950 -17.012 1.00 78.38 87 ARG A O 1
ATOM 738 N N . LEU A 1 88 ? 3.883 -6.733 -19.109 1.00 78.69 88 LEU A N 1
ATOM 739 C CA . LEU A 1 88 ? 2.561 -7.338 -18.915 1.00 78.69 88 LEU A CA 1
ATOM 740 C C . LEU A 1 88 ? 2.583 -8.458 -17.870 1.00 78.69 88 LEU A C 1
ATOM 742 O O . LEU A 1 88 ? 1.701 -8.508 -17.016 1.00 78.69 88 LEU A O 1
ATOM 746 N N . LYS A 1 89 ? 3.606 -9.323 -17.883 1.00 80.69 89 LYS A N 1
ATOM 747 C CA . LYS A 1 89 ? 3.777 -10.369 -16.861 1.00 80.69 89 LYS A CA 1
ATOM 748 C C . LYS A 1 89 ? 3.976 -9.774 -15.466 1.00 80.69 89 LYS A C 1
ATOM 750 O O . LYS A 1 89 ? 3.334 -10.229 -14.526 1.00 80.69 89 LYS A O 1
ATOM 755 N N . LEU A 1 90 ? 4.814 -8.745 -15.333 1.00 80.81 90 LEU A N 1
ATOM 756 C CA . LEU A 1 90 ? 5.054 -8.046 -14.064 1.00 80.81 90 LEU A CA 1
ATOM 757 C C . LEU A 1 90 ? 3.793 -7.338 -13.558 1.00 80.81 90 LEU A C 1
ATOM 759 O O . LEU A 1 90 ? 3.460 -7.436 -12.380 1.00 80.81 90 LEU A O 1
ATOM 763 N N . LEU A 1 91 ? 3.053 -6.678 -14.450 1.00 80.69 91 LEU A N 1
ATOM 764 C CA . LEU A 1 91 ? 1.797 -6.018 -14.109 1.00 80.69 91 LEU A CA 1
ATOM 765 C C . LEU A 1 91 ? 0.743 -7.035 -13.655 1.00 80.69 91 LEU A C 1
ATOM 767 O O . LEU A 1 91 ? 0.141 -6.869 -12.597 1.00 80.69 91 LEU A O 1
ATOM 771 N N . SER A 1 92 ? 0.570 -8.120 -14.415 1.00 83.88 92 SER A N 1
ATOM 772 C CA . SER A 1 92 ? -0.340 -9.209 -14.059 1.00 83.88 92 SER A CA 1
ATOM 773 C C . SER A 1 92 ? 0.038 -9.832 -12.717 1.00 83.88 92 SER A C 1
ATOM 775 O O . SER A 1 92 ? -0.839 -10.076 -11.894 1.00 83.88 92 SER A O 1
ATOM 777 N N . PHE A 1 93 ? 1.331 -10.057 -12.469 1.00 83.94 93 PHE A N 1
ATOM 778 C CA . PHE A 1 93 ? 1.816 -10.570 -11.191 1.00 83.94 93 PHE A CA 1
ATOM 779 C C . PHE A 1 93 ? 1.472 -9.619 -10.039 1.00 83.94 93 PHE A C 1
ATOM 781 O O . PHE A 1 93 ? 0.999 -10.067 -9.002 1.00 83.94 93 PHE A O 1
ATOM 788 N N . GLY A 1 94 ? 1.616 -8.307 -10.234 1.00 82.81 94 GLY A N 1
ATOM 789 C CA . GLY A 1 94 ? 1.234 -7.302 -9.241 1.00 82.81 94 GLY A CA 1
ATOM 790 C C . GLY A 1 94 ? -0.237 -7.247 -8.906 1.00 82.81 94 GLY A C 1
ATOM 791 O O . GLY A 1 94 ? -0.595 -7.112 -7.735 1.00 82.81 94 GLY A O 1
ATOM 792 N N . ILE A 1 95 ? -1.081 -7.363 -9.926 1.00 82.88 95 ILE A N 1
ATOM 793 C CA . ILE A 1 95 ? -2.531 -7.413 -9.752 1.00 82.88 95 ILE A CA 1
ATOM 794 C C . ILE A 1 95 ? -2.896 -8.667 -8.959 1.00 82.88 95 ILE A C 1
ATOM 796 O O . ILE A 1 95 ? -3.582 -8.564 -7.945 1.00 82.88 95 ILE A O 1
ATOM 800 N N . VAL A 1 96 ? -2.386 -9.834 -9.368 1.00 86.62 96 VAL A N 1
ATOM 801 C CA . VAL A 1 96 ? -2.635 -11.101 -8.667 1.00 86.62 96 VAL A CA 1
ATOM 802 C C . VAL A 1 96 ? -2.158 -11.018 -7.222 1.00 86.62 96 VAL A C 1
ATOM 804 O O . VAL A 1 96 ? -2.913 -11.368 -6.322 1.00 86.62 96 VAL A O 1
ATOM 807 N N . LEU A 1 97 ? -0.955 -10.497 -6.978 1.00 83.81 97 LEU A N 1
ATOM 808 C CA . LEU A 1 97 ? -0.407 -10.356 -5.635 1.00 83.81 97 LEU A CA 1
ATOM 809 C C . LEU A 1 97 ? -1.253 -9.413 -4.765 1.00 83.81 97 LEU A C 1
ATOM 811 O O . LEU A 1 97 ? -1.572 -9.775 -3.638 1.00 83.81 97 LEU A O 1
ATOM 815 N N . ASN A 1 98 ? -1.676 -8.250 -5.282 1.00 84.31 98 ASN A N 1
ATOM 816 C CA . ASN A 1 98 ? -2.574 -7.336 -4.560 1.00 84.31 98 ASN A CA 1
ATOM 817 C C . ASN A 1 98 ? -3.908 -8.007 -4.218 1.00 84.31 98 ASN A C 1
ATOM 819 O O . ASN A 1 98 ? -4.380 -7.895 -3.088 1.00 84.31 98 ASN A O 1
ATOM 823 N N . VAL A 1 99 ? -4.508 -8.726 -5.171 1.00 83.75 99 VAL A N 1
ATOM 824 C CA . VAL A 1 99 ? -5.767 -9.452 -4.953 1.00 83.75 99 VAL A CA 1
ATOM 825 C C . VAL A 1 99 ? -5.584 -10.537 -3.894 1.00 83.75 99 VAL A C 1
ATOM 827 O O . VAL A 1 99 ? -6.401 -10.643 -2.984 1.00 83.75 99 VAL A O 1
ATOM 830 N N . LEU A 1 100 ? -4.502 -11.312 -3.963 1.00 83.06 100 LEU A N 1
ATOM 831 C CA . LEU A 1 100 ? -4.208 -12.396 -3.023 1.00 83.06 100 LEU A CA 1
ATOM 832 C C . LEU A 1 100 ? -3.947 -11.852 -1.611 1.00 83.06 100 LEU A C 1
ATOM 834 O O . LEU A 1 100 ? -4.420 -12.425 -0.628 1.00 83.06 100 LEU A O 1
ATOM 838 N N . LEU A 1 101 ? -3.283 -10.700 -1.506 1.00 81.56 101 LEU A N 1
ATOM 839 C CA . LEU A 1 101 ? -3.087 -9.970 -0.255 1.00 81.56 101 LEU A CA 1
ATOM 840 C C . LEU A 1 101 ? -4.431 -9.533 0.353 1.00 81.56 101 LEU A C 1
ATOM 842 O O . LEU A 1 101 ? -4.684 -9.744 1.540 1.00 81.56 101 LEU A O 1
ATOM 846 N N . LEU A 1 102 ? -5.324 -8.989 -0.479 1.00 80.06 102 LEU A N 1
ATOM 847 C CA . LEU A 1 102 ? -6.662 -8.557 -0.075 1.00 80.06 102 LEU A CA 1
ATOM 848 C C . LEU A 1 102 ? -7.530 -9.739 0.388 1.00 80.06 102 LEU A C 1
ATOM 850 O O . LEU A 1 102 ? -8.204 -9.663 1.414 1.00 80.06 102 LEU A O 1
ATOM 854 N N . VAL A 1 103 ? -7.489 -10.846 -0.358 1.00 80.75 103 VAL A N 1
ATOM 855 C CA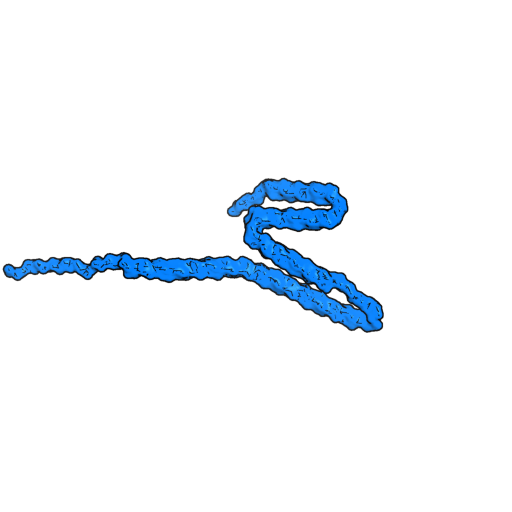 . VAL A 1 103 ? -8.175 -12.109 -0.048 1.00 80.75 103 VAL A CA 1
ATOM 856 C C . VAL A 1 103 ? -7.672 -12.648 1.285 1.00 80.75 103 VAL A C 1
ATOM 858 O O . VAL A 1 103 ? -8.474 -12.897 2.181 1.00 80.75 103 VAL A O 1
ATOM 861 N N . SER A 1 104 ? -6.357 -12.745 1.464 1.00 77.25 104 SER A N 1
ATOM 862 C CA . SER A 1 104 ? -5.752 -13.201 2.719 1.00 77.25 104 SER A CA 1
ATOM 863 C C . SER A 1 104 ? -6.283 -12.389 3.898 1.00 77.25 104 SER A C 1
ATOM 865 O O . SER A 1 104 ? -6.799 -12.946 4.863 1.00 77.25 104 SER A O 1
ATOM 867 N N . PHE A 1 105 ? -6.280 -11.064 3.783 1.00 77.19 105 PHE A N 1
ATOM 868 C CA . PHE A 1 105 ? -6.749 -10.193 4.852 1.00 77.19 105 PHE A CA 1
ATOM 869 C C . PHE A 1 105 ? -8.252 -10.309 5.138 1.00 77.19 105 PHE A C 1
ATOM 871 O O . PHE A 1 105 ? -8.679 -10.180 6.283 1.00 77.19 105 PHE A O 1
ATOM 878 N N . LYS A 1 106 ? -9.066 -10.585 4.116 1.00 76.44 106 LYS A N 1
ATOM 879 C CA . LYS A 1 106 ? -10.512 -10.774 4.264 1.00 76.44 106 LYS A CA 1
ATOM 880 C C . LYS A 1 106 ? -10.868 -12.111 4.915 1.00 76.44 106 LYS A C 1
ATOM 882 O O . LYS A 1 106 ? -11.784 -12.160 5.731 1.00 76.44 106 LYS A O 1
ATOM 887 N N . TYR A 1 107 ? -10.178 -13.191 4.549 1.00 75.31 107 TYR A N 1
ATOM 888 C CA . TYR A 1 107 ? -10.570 -14.544 4.953 1.00 75.31 107 TYR A CA 1
ATOM 889 C C . TYR A 1 107 ? -9.825 -15.060 6.188 1.00 75.31 107 TYR A C 1
ATOM 891 O O . TYR A 1 107 ? -10.403 -15.832 6.946 1.00 75.31 107 TYR A O 1
ATOM 899 N N . ILE A 1 108 ? -8.596 -14.611 6.465 1.00 75.06 108 ILE A N 1
ATOM 900 C CA . ILE A 1 108 ? -7.844 -15.032 7.661 1.00 75.06 108 ILE A CA 1
ATOM 901 C C . ILE A 1 108 ? -8.614 -14.751 8.971 1.00 75.06 108 ILE A C 1
ATOM 903 O O . ILE A 1 108 ? -8.746 -15.671 9.781 1.00 75.06 108 ILE A O 1
ATOM 907 N N . PRO A 1 109 ? -9.192 -13.551 9.198 1.00 72.44 109 PRO A N 1
ATOM 908 C CA . PRO A 1 109 ? -9.969 -13.285 10.409 1.00 72.44 109 PRO A CA 1
ATOM 909 C C . PRO A 1 109 ? -11.198 -14.191 10.530 1.00 72.44 109 PRO A C 1
ATOM 911 O O . PRO A 1 109 ? -11.571 -14.573 11.636 1.00 72.44 109 PRO A O 1
ATOM 914 N N . PHE A 1 110 ? -11.807 -14.564 9.399 1.00 71.06 110 PHE A N 1
ATOM 915 C CA . PHE A 1 110 ? -12.969 -15.448 9.362 1.00 71.06 110 PHE A CA 1
ATOM 916 C C . PHE A 1 110 ? -12.615 -16.862 9.840 1.00 71.06 110 PHE A C 1
ATOM 918 O O . PHE A 1 110 ? -13.304 -17.387 10.712 1.00 71.06 110 PHE A O 1
ATOM 925 N N . TYR A 1 111 ? -11.503 -17.436 9.369 1.00 72.38 111 TYR A N 1
ATOM 926 C CA . TYR A 1 111 ? -11.036 -18.750 9.832 1.00 72.38 111 TYR A CA 1
ATOM 927 C C . TYR A 1 111 ? -10.742 -18.760 11.339 1.00 72.38 111 TYR A C 1
ATOM 929 O O . TYR A 1 111 ? -11.242 -19.621 12.060 1.00 72.38 111 TYR A O 1
ATOM 937 N N . PHE A 1 112 ? -10.042 -17.742 11.854 1.00 73.75 112 PHE A N 1
ATOM 938 C CA . PHE A 1 112 ? -9.747 -17.645 13.290 1.00 73.75 112 PHE A CA 1
ATOM 939 C C . PHE A 1 112 ? -10.988 -17.452 14.174 1.00 73.75 112 PHE A C 1
ATOM 941 O O . PHE A 1 112 ? -10.968 -17.811 15.354 1.00 73.75 112 PHE A O 1
ATOM 948 N N . VAL A 1 113 ? -12.057 -16.845 13.655 1.00 76.56 113 VAL A N 1
ATOM 949 C CA . VAL A 1 113 ? -13.328 -16.720 14.381 1.00 76.56 113 VAL A CA 1
ATOM 950 C C . VAL A 1 113 ? -14.072 -18.051 14.384 1.00 76.56 113 VAL A C 1
ATOM 952 O O . VAL A 1 113 ? -14.524 -18.476 15.447 1.00 76.56 113 VAL A O 1
ATOM 955 N N . VAL A 1 114 ? -14.165 -18.724 13.236 1.00 76.75 114 VAL A N 1
ATOM 956 C CA . VAL A 1 114 ? -14.858 -20.013 13.105 1.00 76.75 114 VAL A CA 1
ATOM 957 C C . VAL A 1 114 ? -14.216 -21.073 13.995 1.00 76.75 114 VAL A C 1
ATOM 959 O O . VAL A 1 114 ? -14.931 -21.707 14.768 1.00 76.75 114 VAL A O 1
ATOM 962 N N . ASP A 1 115 ? -12.889 -21.196 13.987 1.00 78.81 115 ASP A N 1
ATOM 963 C CA . ASP A 1 115 ? -12.183 -22.166 14.832 1.00 78.81 115 ASP A CA 1
ATOM 964 C C . ASP A 1 115 ? -12.399 -21.888 16.323 1.00 78.81 115 ASP A C 1
ATOM 966 O O . ASP A 1 115 ? -12.692 -22.798 17.101 1.00 78.81 115 ASP A O 1
ATOM 970 N N . ARG A 1 116 ? -12.339 -20.614 16.742 1.00 77.81 116 ARG A N 1
ATOM 971 C CA . ARG A 1 116 ? -12.606 -20.240 18.140 1.00 77.81 116 ARG A CA 1
ATOM 972 C C . ARG A 1 116 ? -14.048 -20.518 18.556 1.00 77.81 116 ARG A C 1
ATOM 974 O O . ARG A 1 116 ? -14.279 -20.891 19.705 1.00 77.81 116 ARG A O 1
ATOM 981 N N . VAL A 1 117 ? -15.016 -20.352 17.657 1.00 78.81 117 VAL A N 1
ATOM 982 C CA . VAL A 1 117 ? -16.423 -20.690 17.921 1.00 78.81 117 VAL A CA 1
ATOM 983 C C . VAL A 1 117 ? -16.614 -22.205 17.981 1.00 78.81 117 VAL A C 1
ATOM 985 O O . VAL A 1 117 ? -17.242 -22.691 18.919 1.00 78.81 117 VAL A O 1
ATOM 988 N N . ALA A 1 118 ? -16.028 -22.962 17.053 1.00 80.38 118 ALA A N 1
ATOM 989 C CA . ALA A 1 118 ? -16.095 -24.420 17.039 1.00 80.38 118 ALA A CA 1
ATOM 990 C C . ALA A 1 118 ? -15.501 -25.026 18.320 1.00 80.38 118 ALA A C 1
ATOM 992 O O . ALA A 1 118 ? -16.146 -25.852 18.965 1.00 80.38 118 ALA A O 1
ATOM 993 N N . LEU A 1 119 ? -14.330 -24.549 18.754 1.00 79.75 119 LEU A N 1
ATOM 994 C CA . LEU A 1 119 ? -13.697 -24.981 20.003 1.00 79.75 119 LEU A CA 1
ATOM 995 C C . LEU A 1 119 ? -14.558 -24.654 21.232 1.00 79.75 119 LEU A C 1
ATOM 997 O O . LEU A 1 119 ? -14.732 -25.510 22.095 1.00 79.75 119 LEU A O 1
ATOM 1001 N N . ARG A 1 120 ? -15.170 -23.462 21.290 1.00 78.06 120 ARG A N 1
ATOM 1002 C CA . ARG A 1 120 ? -16.094 -23.088 22.380 1.00 78.06 120 ARG A CA 1
ATOM 1003 C C . ARG A 1 120 ? -17.355 -23.955 22.419 1.00 78.06 120 ARG A C 1
ATOM 1005 O O . ARG A 1 120 ? -17.840 -24.267 23.503 1.00 78.06 120 ARG A O 1
ATOM 1012 N N . LEU A 1 121 ? -17.893 -24.351 21.264 1.00 79.88 121 LEU A N 1
ATOM 1013 C CA . LEU A 1 121 ? -19.062 -25.234 21.186 1.00 79.88 121 LEU A CA 1
ATOM 1014 C C . LEU A 1 121 ? -18.725 -26.672 21.600 1.00 79.88 121 LEU A C 1
ATOM 1016 O O . LEU A 1 121 ? -19.525 -27.315 22.282 1.00 79.88 121 LEU A O 1
ATOM 1020 N N . VAL A 1 122 ? -17.539 -27.163 21.232 1.00 78.25 122 VAL A N 1
ATOM 1021 C CA . VAL A 1 122 ? -17.038 -28.480 21.651 1.00 78.25 122 VAL A CA 1
ATOM 1022 C C . VAL A 1 122 ? -16.802 -28.521 23.163 1.00 78.25 122 VAL A C 1
ATOM 1024 O O . VAL A 1 122 ? -17.222 -29.475 23.820 1.00 78.25 122 VAL A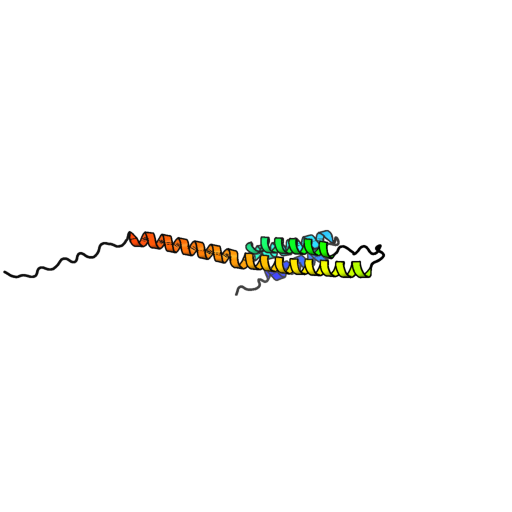 O 1
ATOM 1027 N N . ASP A 1 123 ? -16.209 -27.476 23.735 1.00 76.06 123 ASP A N 1
ATOM 1028 C CA . ASP A 1 123 ? -15.922 -27.401 25.171 1.00 76.06 123 ASP A CA 1
ATOM 1029 C C . ASP A 1 123 ? -17.203 -27.203 26.012 1.00 76.06 123 ASP A C 1
ATOM 1031 O O . ASP A 1 123 ? -17.471 -27.937 26.966 1.00 76.06 123 ASP A O 1
ATOM 1035 N N . GLY A 1 124 ? -18.106 -26.318 25.573 1.00 69.06 124 GLY A N 1
ATOM 1036 C CA . GLY A 1 124 ? -19.414 -26.110 26.211 1.00 69.06 124 GLY A CA 1
ATOM 1037 C C . GLY A 1 124 ? -20.377 -27.306 26.101 1.00 69.06 124 GLY A C 1
ATOM 1038 O O . GLY A 1 124 ? -21.320 -27.430 26.887 1.00 69.06 124 GLY A O 1
ATOM 1039 N N . SER A 1 125 ? -20.157 -28.207 25.140 1.00 66.94 125 SER A N 1
ATOM 1040 C CA . SER A 1 125 ? -20.857 -29.496 25.040 1.00 66.94 125 SER A CA 1
ATOM 1041 C C . SER A 1 125 ? -20.367 -30.495 26.095 1.00 66.94 125 SER A C 1
ATOM 1043 O O . SER A 1 125 ? -21.179 -31.203 26.697 1.00 66.94 125 SER A O 1
ATOM 1045 N N . LYS A 1 126 ? -19.059 -30.514 26.385 1.00 60.41 126 LYS A N 1
ATOM 1046 C CA . LYS A 1 126 ? -18.480 -31.355 27.444 1.00 60.41 126 LYS A CA 1
ATOM 1047 C C . LYS A 1 126 ? -18.968 -30.949 28.837 1.00 60.41 126 LYS A C 1
ATOM 1049 O O . LYS A 1 126 ? -19.336 -31.834 29.604 1.00 60.41 126 LYS A O 1
ATOM 1054 N N . GLY A 1 127 ? -19.064 -29.649 29.128 1.00 58.94 127 GLY A N 1
ATOM 1055 C CA . GLY A 1 127 ? -19.579 -29.150 30.413 1.00 58.94 127 GLY A CA 1
ATOM 1056 C C . GLY A 1 127 ? -21.045 -29.521 30.677 1.00 58.94 127 GLY A C 1
ATOM 1057 O O . GLY A 1 127 ? -21.384 -30.016 31.746 1.00 58.94 127 GLY A O 1
ATOM 1058 N N . ARG A 1 128 ? -21.920 -29.413 29.666 1.00 58.12 128 ARG A N 1
ATOM 1059 C CA . ARG A 1 128 ? -23.354 -29.746 29.806 1.00 58.12 128 ARG A CA 1
ATOM 1060 C C . ARG A 1 128 ? -23.665 -31.229 30.020 1.00 58.12 128 ARG A C 1
ATOM 1062 O O . ARG A 1 128 ? -24.785 -31.552 30.409 1.00 58.12 128 ARG A O 1
ATOM 1069 N N . LYS A 1 129 ? -22.727 -32.142 29.741 1.00 56.66 129 LYS A N 1
ATOM 1070 C CA . LYS A 1 129 ? -22.925 -33.574 30.018 1.00 56.66 129 LYS A CA 1
ATOM 1071 C C . LYS A 1 129 ? -22.678 -33.949 31.482 1.00 56.66 129 LYS A C 1
ATOM 1073 O O . LYS A 1 129 ? -23.196 -34.984 31.886 1.00 56.66 129 LYS A O 1
ATOM 1078 N N . LEU A 1 130 ? -21.946 -33.141 32.258 1.00 58.81 130 LEU A N 1
ATOM 1079 C CA . LEU A 1 130 ? -21.737 -33.390 33.691 1.00 58.81 130 LEU A CA 1
ATOM 1080 C C . LEU A 1 130 ? -22.861 -32.830 34.576 1.00 58.81 130 LEU A C 1
ATOM 1082 O O . LEU A 1 130 ? -23.152 -33.421 35.608 1.00 58.81 130 LEU A O 1
ATOM 1086 N N . ASP A 1 131 ? -23.557 -31.784 34.128 1.00 57.16 131 ASP A N 1
ATOM 1087 C CA . ASP A 1 131 ? -24.633 -31.132 34.890 1.00 57.16 131 ASP A CA 1
ATOM 1088 C C . ASP A 1 131 ? -26.037 -31.619 34.510 1.00 57.16 131 ASP A C 1
ATOM 1090 O O . ASP A 1 131 ? -27.010 -30.874 34.613 1.00 57.16 131 ASP A O 1
ATOM 1094 N N . ARG A 1 132 ? -26.191 -32.866 34.047 1.00 60.94 132 ARG A N 1
ATOM 1095 C CA . ARG A 1 132 ? -27.521 -33.485 34.080 1.00 60.94 132 ARG A CA 1
ATOM 1096 C C . ARG A 1 132 ? -27.757 -33.940 35.518 1.00 60.94 132 ARG A C 1
ATOM 1098 O O . ARG A 1 132 ? -27.213 -34.985 35.881 1.00 60.94 132 ARG A O 1
ATOM 1105 N N . PRO A 1 133 ? -28.545 -33.221 36.345 1.00 56.81 133 PRO A N 1
ATOM 1106 C CA . PRO A 1 133 ? -29.023 -33.826 37.571 1.00 56.81 133 PRO A CA 1
ATOM 1107 C C . PRO A 1 133 ? -29.746 -35.106 37.161 1.00 56.81 133 PRO A C 1
ATOM 1109 O O . PRO A 1 133 ? -30.568 -35.102 36.242 1.00 56.81 133 PRO A O 1
ATOM 1112 N N . ALA A 1 134 ? -29.393 -36.210 37.812 1.00 62.31 134 ALA A N 1
ATOM 1113 C CA . ALA A 1 134 ? -30.129 -37.460 37.752 1.00 62.31 134 ALA A CA 1
ATOM 1114 C C . ALA A 1 134 ? -31.509 -37.248 38.399 1.00 62.31 134 ALA A C 1
ATOM 1116 O O . ALA A 1 134 ? -31.794 -37.747 39.480 1.00 62.31 134 ALA A O 1
ATOM 1117 N N . PHE A 1 135 ? -32.349 -36.433 37.769 1.00 62.50 135 PHE A N 1
ATOM 1118 C CA . PHE A 1 135 ? -33.717 -36.175 38.172 1.00 62.50 135 PHE A CA 1
ATOM 1119 C C . PHE A 1 135 ? -34.621 -37.071 37.337 1.00 62.50 135 PHE A C 1
ATOM 1121 O O . PHE A 1 135 ? -35.353 -36.609 36.472 1.00 62.50 135 PHE A O 1
ATOM 1128 N N . ASP A 1 136 ? -34.499 -38.377 37.561 1.00 57.56 136 ASP A N 1
ATOM 1129 C CA . ASP A 1 136 ? -35.580 -39.302 37.243 1.00 57.56 136 ASP A CA 1
ATOM 1130 C C . ASP A 1 136 ? -35.494 -40.552 38.126 1.00 57.56 136 ASP A C 1
ATOM 1132 O O . ASP A 1 136 ? -35.077 -41.641 37.733 1.00 57.56 136 ASP A O 1
ATOM 1136 N N . ARG A 1 137 ? -35.840 -40.361 39.396 1.00 59.25 137 ARG A N 1
ATOM 1137 C CA . ARG A 1 137 ? -36.471 -41.409 40.194 1.00 59.25 137 ARG A CA 1
ATOM 1138 C C . ARG A 1 137 ? -37.656 -40.765 40.894 1.00 59.25 137 ARG A C 1
ATOM 1140 O O . ARG A 1 137 ? -37.556 -40.304 42.026 1.00 59.25 137 ARG A O 1
ATOM 1147 N N . ALA A 1 138 ? -38.769 -40.678 40.170 1.00 62.69 138 ALA A N 1
ATOM 1148 C CA . ALA A 1 138 ? -40.063 -40.421 40.777 1.00 62.69 138 ALA A CA 1
ATOM 1149 C C . ALA A 1 138 ? -40.323 -41.475 41.874 1.00 62.69 138 ALA A C 1
ATOM 1151 O O . ALA A 1 138 ? -40.135 -42.671 41.617 1.00 62.69 138 ALA A O 1
ATOM 1152 N N . PRO A 1 139 ? -40.755 -41.089 43.087 1.00 51.62 139 PRO A N 1
ATOM 1153 C CA . PRO A 1 139 ? -41.288 -42.052 44.032 1.00 51.62 139 PRO A CA 1
ATOM 1154 C C . PRO A 1 139 ? -42.598 -42.579 43.444 1.00 51.62 139 PRO A C 1
ATOM 1156 O O . PRO A 1 139 ? -43.570 -41.838 43.298 1.00 51.62 139 PRO A O 1
ATOM 1159 N N . ARG A 1 140 ? -42.616 -43.862 43.062 1.00 56.06 140 ARG A N 1
ATOM 1160 C CA . ARG A 1 140 ? -43.873 -44.576 42.836 1.00 56.06 140 ARG A CA 1
ATOM 1161 C C . ARG A 1 140 ? -44.669 -44.470 44.130 1.00 56.06 140 ARG A C 1
ATOM 1163 O O . ARG A 1 140 ? -44.287 -45.049 45.141 1.00 56.06 140 ARG A O 1
ATOM 1170 N N . ALA A 1 141 ? -45.745 -43.695 44.084 1.00 56.91 141 ALA A N 1
ATOM 1171 C CA . ALA A 1 141 ? -46.805 -43.768 45.063 1.00 56.91 141 ALA A CA 1
ATOM 1172 C C . ALA A 1 141 ? -47.399 -45.179 44.976 1.00 56.91 141 ALA A C 1
ATOM 1174 O O . ALA A 1 141 ? -48.204 -45.471 44.093 1.00 56.91 141 ALA A O 1
ATOM 1175 N N . GLU A 1 142 ? -46.956 -46.067 45.861 1.00 59.22 142 GLU A N 1
ATOM 1176 C CA . GLU A 1 142 ? -47.709 -47.269 46.190 1.00 59.22 142 GLU A CA 1
ATOM 1177 C C . GLU A 1 142 ? -48.918 -46.815 47.007 1.00 59.22 142 GLU A C 1
ATOM 1179 O O . GLU A 1 142 ? -48.892 -46.668 48.226 1.00 59.22 142 GLU A O 1
ATOM 1184 N N . PHE A 1 143 ? -49.974 -46.482 46.268 1.00 56.50 143 PHE A N 1
ATOM 1185 C CA . PHE A 1 143 ? -51.321 -46.410 46.792 1.00 56.50 143 PHE A CA 1
ATOM 1186 C C . PHE A 1 143 ? -51.714 -47.800 47.300 1.00 56.50 143 PHE A C 1
ATOM 1188 O O . PHE A 1 143 ? -51.771 -48.751 46.525 1.00 56.50 143 PHE A O 1
ATOM 1195 N N . LEU A 1 144 ? -51.964 -47.865 48.608 1.00 55.78 144 LEU A N 1
ATOM 1196 C CA . LEU A 1 144 ? -53.042 -48.603 49.271 1.00 55.78 144 LEU A CA 1
ATOM 1197 C C . LEU A 1 144 ? -53.627 -49.788 48.491 1.00 55.78 144 LEU A C 1
ATOM 1199 O O . LEU A 1 144 ? -54.445 -49.580 47.600 1.00 55.78 144 LEU A O 1
ATOM 1203 N N . LEU A 1 145 ? -53.345 -51.007 48.954 1.00 57.69 145 LEU A N 1
ATOM 1204 C CA . LEU A 1 145 ? -54.346 -52.070 49.041 1.00 57.69 145 LEU A CA 1
ATOM 1205 C C . LEU A 1 145 ? -53.953 -53.054 50.160 1.00 57.69 145 LEU A C 1
ATOM 1207 O O . LEU A 1 145 ? -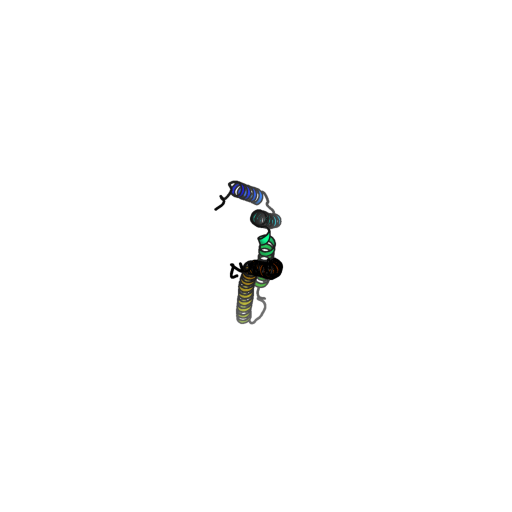52.904 -53.688 50.073 1.00 57.69 145 LEU A O 1
ATOM 1211 N N . PHE A 1 146 ? -54.877 -53.176 51.124 1.00 51.91 146 PHE A N 1
ATOM 1212 C CA . PHE A 1 146 ? -54.962 -54.074 52.292 1.00 51.91 146 PHE A CA 1
ATOM 1213 C C . PHE A 1 146 ? -54.294 -53.632 53.598 1.00 51.91 146 PHE A C 1
ATOM 1215 O O . PHE A 1 146 ? -53.050 -53.604 53.688 1.00 51.91 146 PHE A O 1
#

Mean predicted aligned error: 14.77 Å

pLDDT: mean 75.6, std 10.78, range [36.16, 92.44]

Foldseek 3Di:
DDDPDVVVVVLVVVLVVVLVVDPDPVVSVVSVVVSVLVVVCVVPVLCNVLVVQLVVLCVVLVVQLPDDQPCPDPPNVVSVVVSVVSNVVSVVVSVVSNVVSVVCSVCVVVVVVVVVVVVVVVVVVVVVVVPPPPPPDDPPPPDDDD

Solvent-accessible surface area (backbone atoms only — not comparable to full-atom values): 8702 Å² total; per-residue (Å²): 136,80,74,87,53,69,64,58,58,51,50,52,51,51,50,51,56,52,49,70,70,52,85,52,69,69,60,45,52,50,49,54,52,50,51,51,49,55,55,43,39,74,75,41,59,79,51,44,64,55,52,51,53,46,52,53,52,50,49,57,44,51,55,69,58,63,61,75,79,77,78,87,45,94,56,51,72,61,54,51,52,53,49,52,53,50,39,52,52,47,52,51,51,49,51,51,51,50,50,52,52,52,48,48,66,64,47,53,61,51,53,60,48,50,53,55,49,51,52,51,53,56,51,55,51,57,56,58,66,71,70,59,74,88,82,79,76,77,81,80,80,80,73,86,83,137

Radius of gyration: 31.53 Å; Cα contacts (8 Å, |Δi|>4): 41; chains: 1; bounding box: 77×79×86 Å

Secondary structure (DSSP, 8-state):
-----HHHHHHHHHHHHHHHH---HHHHHHHHHHHHHHHHHHH-TTHHHHHHHHHHHHHHHHHHHHSPP-TTSTTHHHHHHHHHHHHHHHHHHHHHHHHHHHHHHHHHHHHHHHHHHHHHHHHHHHHHHH----------------